Protein AF-A0A967EW17-F1 (afdb_monomer)

Radius of gyration: 15.26 Å; Cα contacts (8 Å, |Δi|>4): 129; chains: 1; bounding box: 33×20×45 Å

Mean predicted aligned error: 6.14 Å

pLDDT: mean 80.93, std 7.06, range [56.19, 89.12]

Foldseek 3Di:
DVLLVLLVVLLVVLVVLLVVLLVVLVVPPAPVSLVVNLVSLVSSLVSLVVSLVSLVVVLVVDDCVVSSVVSNVVSVVSNVVSVVCNVVSVVSVSGDHD

Solvent-accessible surface area (backbone atoms only — not comparable to full-atom values): 4673 Å² total; per-residue (Å²): 111,67,38,45,53,53,18,49,52,32,38,52,47,17,55,48,47,34,51,50,33,42,52,49,12,72,76,52,44,29,70,71,37,36,60,42,34,40,54,30,37,53,54,20,30,54,33,10,47,49,15,19,51,40,6,49,57,37,31,73,74,51,99,48,40,70,61,15,50,51,50,21,52,51,19,48,52,50,25,51,52,39,57,65,40,45,65,41,33,70,68,42,77,65,40,51,73,116

Sequence (98 aa):
MFGVISGIVLLAGSVGLMAAAVLHNQLDPNYATAMTIPLANIISLITALLSAVVSALASRGGRARAAAKRTMMTGFACAVVLALLLPLSNGGHLSSVQ

Structure (mmCIF, N/CA/C/O backbone):
data_AF-A0A967EW17-F1
#
_entry.id   AF-A0A967EW17-F1
#
loop_
_atom_site.group_PDB
_atom_site.id
_atom_site.type_symbol
_atom_site.label_atom_id
_atom_site.label_alt_id
_atom_site.label_comp_id
_atom_site.label_asym_id
_atom_site.label_entity_id
_atom_site.label_seq_id
_atom_site.pdbx_PDB_ins_code
_atom_site.Cartn_x
_atom_site.Cartn_y
_atom_site.Cartn_z
_atom_site.occupancy
_atom_site.B_iso_or_equiv
_atom_site.auth_seq_id
_atom_site.auth_comp_id
_atom_site.auth_asym_id
_atom_site.auth_atom_id
_atom_site.pdbx_PDB_model_num
ATOM 1 N N . MET A 1 1 ? -14.081 8.204 14.449 1.00 68.12 1 MET A N 1
ATOM 2 C CA . MET A 1 1 ? -14.136 7.715 13.048 1.00 68.12 1 MET A CA 1
ATOM 3 C C . MET A 1 1 ? -13.013 8.284 12.184 1.00 68.12 1 MET A C 1
ATOM 5 O O . MET A 1 1 ? -12.513 7.538 11.358 1.00 68.12 1 MET A O 1
ATOM 9 N N . PHE A 1 2 ? -12.547 9.521 12.416 1.00 76.62 2 PHE A N 1
ATOM 10 C CA . PHE A 1 2 ? -11.414 10.127 11.692 1.00 76.62 2 PHE A CA 1
ATOM 11 C C . PHE A 1 2 ? -10.187 9.217 11.512 1.00 76.62 2 PHE A C 1
ATOM 13 O O . PHE A 1 2 ? -9.735 9.059 10.388 1.00 76.62 2 PHE A O 1
ATOM 20 N N . GLY A 1 3 ? -9.707 8.546 12.567 1.00 74.31 3 GLY A N 1
ATOM 21 C CA . GLY A 1 3 ? -8.541 7.652 12.459 1.00 74.31 3 GLY A CA 1
ATOM 22 C C . GLY A 1 3 ? -8.747 6.409 11.577 1.00 74.31 3 GLY A C 1
ATOM 23 O O . GLY A 1 3 ? -7.805 5.895 10.991 1.00 74.31 3 GLY A O 1
ATOM 24 N N . VAL A 1 4 ? -9.987 5.930 11.440 1.00 77.62 4 VAL A N 1
ATOM 25 C CA . VAL A 1 4 ? -10.311 4.813 10.535 1.00 77.62 4 VAL A CA 1
ATOM 26 C C . VAL A 1 4 ? -10.318 5.304 9.086 1.00 77.62 4 VAL A C 1
ATOM 28 O O . VAL A 1 4 ? -9.785 4.635 8.209 1.00 77.62 4 VAL A O 1
ATOM 31 N N . ILE A 1 5 ? -10.873 6.497 8.846 1.00 83.38 5 ILE A N 1
ATOM 32 C CA . ILE A 1 5 ? -10.925 7.122 7.517 1.00 83.38 5 ILE A CA 1
ATOM 33 C C . ILE A 1 5 ? -9.511 7.438 7.024 1.00 83.38 5 ILE A C 1
ATOM 35 O O . ILE A 1 5 ? -9.160 7.058 5.911 1.00 83.38 5 ILE A O 1
ATOM 39 N N . SER A 1 6 ? -8.671 8.060 7.857 1.00 82.69 6 SER A N 1
ATOM 40 C CA . SER A 1 6 ? -7.275 8.333 7.498 1.00 82.69 6 SER A CA 1
ATOM 41 C C . SER A 1 6 ? -6.477 7.048 7.268 1.00 82.69 6 SER A C 1
ATOM 43 O O . SER A 1 6 ? -5.685 6.990 6.331 1.00 82.69 6 SER A O 1
ATOM 45 N N . GLY A 1 7 ? -6.736 5.994 8.051 1.00 79.06 7 GLY A N 1
ATOM 46 C CA . GLY A 1 7 ? -6.176 4.665 7.813 1.00 79.06 7 GLY A CA 1
ATOM 47 C C . GLY A 1 7 ? -6.532 4.122 6.426 1.00 79.06 7 GLY A C 1
ATOM 48 O O . GLY A 1 7 ? -5.641 3.712 5.687 1.00 79.06 7 GLY A O 1
ATOM 49 N N . ILE A 1 8 ? -7.807 4.173 6.034 1.00 84.44 8 ILE A N 1
ATOM 50 C CA . ILE A 1 8 ? -8.262 3.709 4.712 1.00 84.44 8 ILE A CA 1
ATOM 51 C C . ILE A 1 8 ? -7.619 4.525 3.586 1.00 84.44 8 ILE A C 1
ATOM 53 O O . ILE A 1 8 ? -7.148 3.939 2.616 1.00 84.44 8 ILE A O 1
ATOM 57 N N . VAL A 1 9 ? -7.549 5.852 3.722 1.00 87.56 9 VAL A N 1
ATOM 58 C CA . VAL A 1 9 ? -6.928 6.730 2.714 1.00 87.56 9 VAL A CA 1
ATOM 59 C C . VAL A 1 9 ? -5.443 6.411 2.539 1.00 87.56 9 VAL A C 1
ATOM 61 O O . VAL A 1 9 ? -4.979 6.297 1.409 1.00 87.56 9 VAL A O 1
ATOM 64 N N . LEU A 1 10 ? -4.705 6.201 3.633 1.00 85.56 10 LEU A N 1
ATOM 65 C CA . LEU A 1 10 ? -3.292 5.806 3.576 1.00 85.56 10 LEU A CA 1
ATOM 66 C C . LEU A 1 10 ? -3.094 4.445 2.897 1.00 85.56 10 LEU A C 1
ATOM 68 O O . LEU A 1 10 ? -2.133 4.262 2.157 1.00 85.56 10 LEU A O 1
ATOM 72 N N . LEU A 1 11 ? -4.011 3.507 3.131 1.00 81.94 11 LEU A N 1
ATOM 73 C CA . LEU A 1 11 ? -3.972 2.155 2.569 1.00 81.94 11 LEU A CA 1
ATOM 74 C C . LEU A 1 11 ? -4.322 2.162 1.071 1.00 81.94 11 LEU A C 1
ATOM 76 O O . LEU A 1 11 ? -3.682 1.487 0.274 1.00 81.94 11 LEU A O 1
ATOM 80 N N . ALA A 1 12 ? -5.299 2.973 0.660 1.00 87.56 12 ALA A N 1
ATOM 81 C CA . ALA A 1 12 ? -5.582 3.211 -0.754 1.00 87.56 12 ALA A CA 1
ATOM 82 C C . ALA A 1 12 ? -4.402 3.915 -1.446 1.00 87.56 12 ALA A C 1
ATOM 84 O O . ALA A 1 12 ? -4.043 3.562 -2.568 1.00 87.56 12 ALA A O 1
ATOM 85 N N . GLY A 1 13 ? -3.770 4.867 -0.753 1.00 85.06 13 GLY A N 1
ATOM 86 C CA . GLY A 1 13 ? -2.572 5.559 -1.216 1.00 85.06 13 GLY A CA 1
ATOM 87 C C . GLY A 1 13 ? -1.395 4.613 -1.440 1.00 85.06 13 GLY A C 1
ATOM 88 O O . GLY A 1 13 ? -0.780 4.683 -2.497 1.00 85.06 13 GLY A O 1
ATOM 89 N N . SER A 1 14 ? -1.116 3.694 -0.509 1.00 81.19 14 SER A N 1
ATOM 90 C CA . SER A 1 14 ? -0.014 2.732 -0.658 1.00 81.19 14 SER A CA 1
ATOM 91 C C . SER A 1 14 ? -0.202 1.826 -1.875 1.00 81.19 14 SER A C 1
ATOM 93 O O . SER A 1 14 ? 0.702 1.669 -2.691 1.00 81.19 1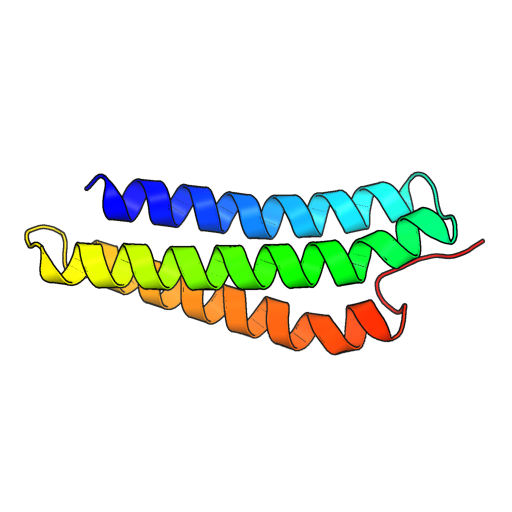4 SER A O 1
ATOM 95 N N . VAL A 1 15 ? -1.402 1.271 -2.045 1.00 87.06 15 VAL A N 1
ATOM 96 C CA . VAL A 1 15 ? -1.713 0.409 -3.191 1.00 87.06 15 VAL A CA 1
ATOM 97 C C . VAL A 1 15 ? -1.654 1.203 -4.498 1.00 87.06 15 VAL A C 1
ATOM 99 O O . VAL A 1 15 ? -1.071 0.731 -5.473 1.00 87.06 15 VAL A O 1
ATOM 102 N N . GLY A 1 16 ? -2.213 2.416 -4.515 1.00 87.81 16 GLY A N 1
ATOM 103 C CA . GLY A 1 16 ? -2.216 3.282 -5.692 1.00 87.81 16 GLY A CA 1
ATOM 104 C C . GLY A 1 16 ? -0.813 3.698 -6.133 1.00 87.81 16 GLY A C 1
ATOM 105 O O . GLY A 1 16 ? -0.528 3.689 -7.326 1.00 87.81 16 GLY A O 1
ATOM 106 N N . LEU A 1 17 ? 0.077 4.003 -5.188 1.00 87.06 17 LEU A N 1
ATOM 107 C CA . LEU A 1 17 ? 1.450 4.429 -5.472 1.00 87.06 17 LEU A CA 1
ATOM 108 C C . LEU A 1 17 ? 2.267 3.284 -6.089 1.00 87.06 17 LEU A C 1
ATOM 110 O O . LEU A 1 17 ? 2.937 3.485 -7.102 1.00 87.06 17 LEU A O 1
ATOM 114 N N . MET A 1 18 ? 2.136 2.069 -5.547 1.00 85.19 18 MET A N 1
ATOM 115 C CA . MET A 1 18 ? 2.754 0.874 -6.128 1.00 85.19 18 MET A CA 1
ATOM 116 C C . MET A 1 18 ? 2.193 0.557 -7.522 1.00 85.19 18 MET A C 1
ATOM 118 O O . MET A 1 18 ? 2.956 0.334 -8.461 1.00 85.19 18 MET A O 1
ATOM 122 N N . ALA A 1 19 ? 0.867 0.576 -7.683 1.00 86.06 19 ALA A N 1
ATOM 123 C CA . ALA A 1 19 ? 0.225 0.303 -8.968 1.00 86.06 19 ALA A CA 1
ATOM 124 C C . ALA A 1 19 ? 0.620 1.332 -10.038 1.00 86.06 19 ALA A C 1
ATOM 126 O O . ALA A 1 19 ? 0.927 0.951 -11.165 1.00 86.06 19 ALA A O 1
ATOM 127 N N . ALA A 1 20 ? 0.666 2.619 -9.683 1.00 86.69 20 ALA A N 1
ATOM 128 C CA . ALA A 1 20 ? 1.073 3.692 -10.584 1.00 86.69 20 ALA A CA 1
ATOM 129 C C . ALA A 1 20 ? 2.535 3.551 -11.026 1.00 86.69 20 ALA A C 1
ATOM 131 O O . ALA A 1 20 ? 2.823 3.744 -12.203 1.00 86.69 20 ALA A O 1
ATOM 132 N N . ALA A 1 21 ? 3.445 3.174 -10.121 1.00 84.88 21 ALA A N 1
ATOM 133 C CA . ALA A 1 21 ? 4.849 2.951 -10.465 1.00 84.88 21 ALA A CA 1
ATOM 134 C C . ALA A 1 21 ? 5.023 1.788 -11.456 1.00 84.88 21 ALA A C 1
ATOM 136 O O . ALA A 1 21 ? 5.762 1.914 -12.433 1.00 84.88 21 ALA A O 1
ATOM 137 N N . VAL A 1 22 ? 4.297 0.685 -11.247 1.00 84.38 22 VAL A N 1
ATOM 138 C CA . VAL A 1 22 ? 4.303 -0.456 -12.175 1.00 84.38 22 VAL A CA 1
ATOM 139 C C . VAL A 1 22 ? 3.709 -0.057 -13.529 1.00 84.38 22 VAL A C 1
ATOM 141 O O . VAL A 1 22 ? 4.339 -0.288 -14.555 1.00 84.38 22 VAL A O 1
ATOM 144 N N . LEU A 1 23 ? 2.540 0.593 -13.550 1.00 87.19 23 LEU A N 1
ATOM 145 C CA . LEU A 1 23 ? 1.904 1.074 -14.784 1.00 87.19 23 LEU A CA 1
ATOM 146 C C . LEU A 1 23 ? 2.804 2.037 -15.563 1.00 87.19 23 LEU A C 1
ATOM 148 O O . LEU A 1 23 ? 2.923 1.908 -16.777 1.00 87.19 23 LEU A O 1
ATOM 152 N N . HIS A 1 24 ? 3.460 2.971 -14.876 1.00 85.19 24 HIS A N 1
ATOM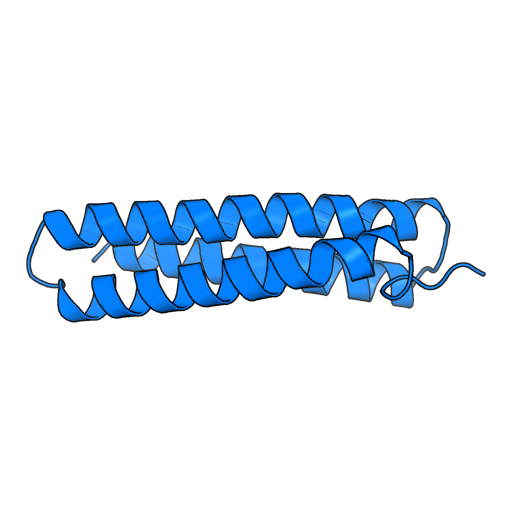 153 C CA . HIS A 1 24 ? 4.361 3.928 -15.509 1.00 85.19 24 HIS A CA 1
ATOM 154 C C . HIS A 1 24 ? 5.546 3.226 -16.181 1.00 85.19 24 HIS A C 1
ATOM 156 O O . HIS A 1 24 ? 5.847 3.526 -17.332 1.00 85.19 24 HIS A O 1
ATOM 162 N N . ASN A 1 25 ? 6.164 2.241 -15.522 1.00 85.19 25 ASN A N 1
ATOM 163 C CA . ASN A 1 25 ? 7.242 1.467 -16.138 1.00 85.19 25 ASN A CA 1
ATOM 164 C C . ASN A 1 25 ? 6.765 0.587 -17.311 1.00 85.19 25 ASN A C 1
ATOM 166 O O . ASN A 1 25 ? 7.540 0.346 -18.226 1.00 85.19 25 ASN A O 1
ATOM 170 N N . GLN A 1 26 ? 5.510 0.130 -17.323 1.00 83.81 26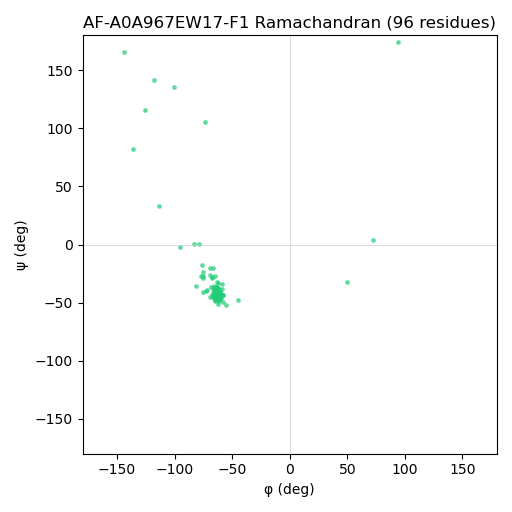 GLN A N 1
ATOM 171 C CA . GLN A 1 26 ? 4.962 -0.620 -18.464 1.00 83.81 26 GLN A CA 1
ATOM 172 C C . GLN A 1 26 ? 4.636 0.279 -19.669 1.00 83.81 26 GLN A C 1
ATOM 174 O O . GLN A 1 26 ? 4.671 -0.190 -20.803 1.00 83.81 26 GLN A O 1
ATOM 179 N N . LEU A 1 27 ? 4.299 1.552 -19.436 1.00 86.56 27 LEU A N 1
ATOM 180 C CA . LEU A 1 27 ? 4.005 2.525 -20.496 1.00 86.56 27 LEU A CA 1
ATOM 181 C C . LEU A 1 27 ? 5.274 3.135 -21.109 1.00 86.56 27 LEU A C 1
ATOM 183 O O . LEU A 1 27 ? 5.295 3.392 -22.309 1.00 86.56 27 LEU A O 1
ATOM 187 N N . ASP A 1 28 ? 6.307 3.358 -20.296 1.00 85.56 28 ASP A N 1
ATOM 188 C CA . ASP A 1 28 ? 7.611 3.883 -20.719 1.00 85.56 28 ASP A CA 1
ATOM 189 C C . ASP A 1 28 ? 8.738 3.084 -20.028 1.00 85.56 28 ASP A C 1
ATOM 191 O O . ASP A 1 28 ? 9.237 3.467 -18.954 1.00 85.56 28 ASP A O 1
ATOM 195 N N . PRO A 1 29 ? 9.086 1.905 -20.583 1.00 82.81 29 PRO A N 1
ATOM 196 C CA . PRO A 1 29 ? 10.084 1.025 -20.000 1.00 82.81 29 PRO A CA 1
ATOM 197 C C . PRO A 1 29 ? 11.479 1.606 -20.214 1.0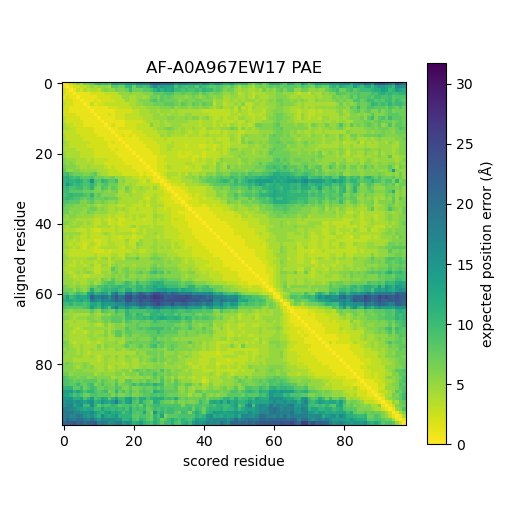0 82.81 29 PRO A C 1
ATOM 199 O O . PRO A 1 29 ? 12.046 1.549 -21.301 1.00 82.81 29 PRO A O 1
ATOM 202 N N . ASN A 1 30 ? 12.062 2.142 -19.147 1.00 83.94 30 ASN A N 1
ATOM 203 C CA . ASN A 1 30 ? 13.439 2.608 -19.133 1.00 83.94 30 ASN A CA 1
ATOM 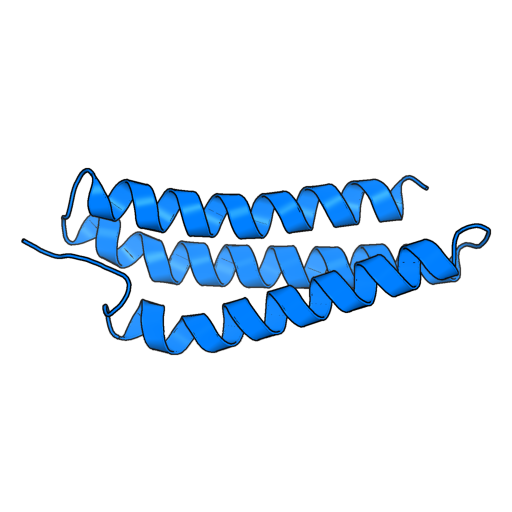204 C C . ASN A 1 30 ? 14.086 2.320 -17.768 1.00 83.94 30 ASN A C 1
ATOM 206 O O . ASN A 1 30 ? 13.418 2.014 -16.777 1.00 83.94 30 ASN A O 1
ATOM 210 N N . TYR A 1 31 ? 15.415 2.416 -17.700 1.00 77.81 31 TYR A N 1
ATOM 211 C CA . TYR A 1 31 ? 16.164 2.145 -16.466 1.00 77.81 31 TYR A CA 1
ATOM 212 C C . TYR A 1 31 ? 15.742 3.047 -15.296 1.00 77.81 31 TYR A C 1
ATOM 214 O O . TYR A 1 31 ? 15.743 2.613 -14.143 1.00 77.81 31 TYR A O 1
ATOM 222 N N . ALA A 1 32 ? 15.362 4.297 -15.579 1.00 80.31 32 ALA A N 1
ATOM 223 C CA . ALA A 1 32 ? 14.917 5.226 -14.550 1.00 80.31 32 ALA A CA 1
ATOM 224 C C . ALA A 1 32 ? 13.561 4.798 -13.966 1.00 80.31 32 ALA A C 1
ATOM 226 O O . ALA A 1 32 ? 13.425 4.751 -12.744 1.00 80.31 32 ALA A O 1
ATOM 227 N N . THR A 1 33 ? 12.589 4.410 -14.800 1.00 79.25 33 THR A N 1
ATOM 228 C CA . THR A 1 33 ? 11.270 3.940 -14.353 1.00 7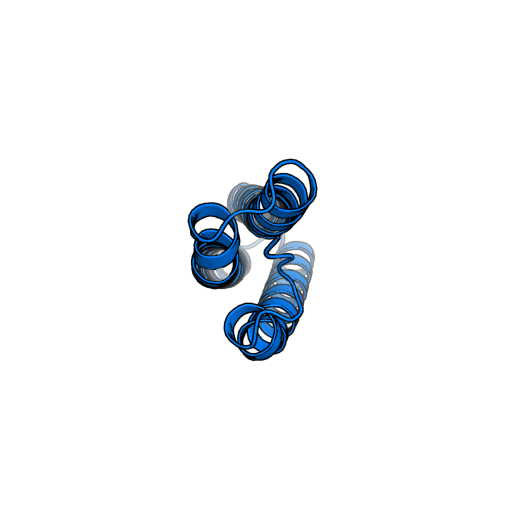9.25 33 THR A CA 1
ATOM 229 C C . THR A 1 33 ? 11.374 2.597 -13.633 1.00 79.25 33 THR A C 1
ATOM 231 O O . THR A 1 33 ? 10.733 2.425 -12.594 1.00 79.25 33 THR A O 1
ATOM 234 N N . ALA A 1 34 ? 12.259 1.696 -14.068 1.00 77.06 34 ALA A N 1
ATOM 235 C CA . ALA A 1 34 ? 12.520 0.433 -13.376 1.00 77.06 34 ALA A CA 1
ATOM 236 C C . ALA A 1 34 ? 13.017 0.645 -11.932 1.00 77.06 34 ALA A C 1
ATOM 238 O O . ALA A 1 34 ? 12.523 0.009 -10.999 1.00 77.06 34 ALA A O 1
ATOM 239 N N . MET A 1 35 ? 13.919 1.610 -11.723 1.00 81.00 35 MET A N 1
ATOM 240 C CA . MET A 1 35 ? 14.443 1.963 -10.394 1.00 81.00 35 MET A CA 1
ATOM 241 C C . MET A 1 35 ? 13.403 2.642 -9.490 1.00 81.00 35 MET A C 1
ATOM 243 O O . MET A 1 35 ? 13.546 2.623 -8.265 1.00 81.00 35 MET A O 1
ATOM 247 N N . THR A 1 36 ? 12.332 3.213 -10.054 1.00 84.56 36 THR A N 1
ATOM 248 C CA . THR A 1 36 ? 11.259 3.817 -9.247 1.00 84.56 36 THR A CA 1
ATOM 249 C C . THR A 1 36 ? 10.340 2.787 -8.589 1.00 84.56 36 THR A C 1
ATOM 251 O O . THR A 1 36 ? 9.768 3.083 -7.543 1.00 84.56 36 THR A O 1
ATOM 254 N N . ILE A 1 37 ? 10.236 1.566 -9.128 1.00 82.75 37 ILE A N 1
ATOM 255 C CA . ILE A 1 37 ? 9.395 0.488 -8.578 1.00 82.75 37 ILE A CA 1
ATOM 256 C C . ILE A 1 37 ? 9.824 0.056 -7.161 1.00 82.75 37 ILE A C 1
ATOM 258 O O . ILE A 1 37 ? 8.965 0.036 -6.276 1.00 82.75 37 ILE A O 1
ATOM 262 N N . PRO A 1 38 ? 11.104 -0.264 -6.869 1.00 83.88 38 PRO A N 1
ATOM 263 C CA . PRO A 1 38 ? 11.516 -0.613 -5.507 1.00 83.88 38 PRO A CA 1
ATOM 264 C C . PRO A 1 38 ? 11.351 0.558 -4.527 1.00 83.88 38 PRO A C 1
ATOM 266 O O . PRO A 1 38 ? 10.913 0.349 -3.395 1.00 83.88 38 PRO A O 1
ATOM 269 N N . LEU A 1 39 ? 11.612 1.795 -4.966 1.00 84.19 39 LEU A N 1
ATOM 270 C CA . LEU A 1 39 ? 11.361 3.010 -4.178 1.00 84.19 39 LEU A CA 1
ATOM 271 C C . LEU A 1 39 ? 9.872 3.171 -3.836 1.00 84.19 39 LEU A C 1
ATOM 273 O O . LEU A 1 39 ? 9.519 3.370 -2.671 1.00 84.19 39 LEU A O 1
ATOM 277 N N . ALA A 1 40 ? 8.995 3.031 -4.830 1.00 86.19 40 ALA A N 1
ATOM 278 C CA . ALA A 1 40 ? 7.551 3.087 -4.648 1.00 86.19 40 ALA A CA 1
ATOM 279 C C . ALA A 1 40 ? 7.059 1.982 -3.708 1.00 86.19 40 ALA A C 1
ATOM 281 O O . ALA A 1 40 ? 6.205 2.246 -2.860 1.00 86.19 40 ALA A O 1
ATOM 282 N N . ASN A 1 41 ? 7.627 0.775 -3.788 1.00 85.12 41 ASN A N 1
ATOM 283 C CA . ASN A 1 41 ? 7.281 -0.323 -2.891 1.00 85.12 41 ASN A CA 1
ATOM 284 C C . ASN A 1 41 ? 7.666 -0.017 -1.430 1.00 85.12 41 ASN A C 1
ATOM 286 O O . ASN A 1 41 ? 6.846 -0.185 -0.529 1.00 85.12 41 ASN A O 1
ATOM 290 N N . ILE A 1 42 ? 8.863 0.533 -1.183 1.00 85.81 42 ILE A N 1
ATOM 291 C CA . ILE A 1 42 ? 9.287 0.957 0.166 1.00 85.81 42 ILE A CA 1
ATOM 292 C C . ILE A 1 42 ? 8.350 2.037 0.726 1.00 85.81 42 ILE A C 1
ATOM 294 O O . ILE A 1 42 ? 7.891 1.933 1.865 1.00 85.81 42 ILE A O 1
ATOM 298 N N . ILE A 1 43 ? 8.019 3.057 -0.069 1.00 88.12 43 ILE A N 1
ATOM 299 C CA . ILE A 1 43 ? 7.104 4.133 0.351 1.00 88.12 43 ILE A CA 1
ATOM 300 C C . ILE A 1 43 ? 5.700 3.571 0.633 1.00 88.12 43 ILE A C 1
ATOM 302 O O . ILE A 1 43 ? 5.057 3.937 1.624 1.00 88.12 43 ILE A O 1
ATOM 306 N N . SER A 1 44 ? 5.235 2.639 -0.197 1.00 86.25 44 SER A N 1
ATOM 307 C CA . SER A 1 44 ? 3.952 1.950 -0.023 1.00 86.25 44 SER A CA 1
ATOM 308 C C . SER A 1 44 ? 3.937 1.114 1.260 1.00 86.25 44 SER A C 1
ATOM 310 O O . SER A 1 44 ? 2.956 1.115 2.004 1.00 86.25 44 SER A O 1
ATOM 312 N N . LEU A 1 45 ? 5.044 0.444 1.581 1.00 86.25 45 LEU A N 1
ATOM 313 C CA . LEU A 1 45 ? 5.183 -0.320 2.815 1.00 86.25 45 LEU A CA 1
ATOM 314 C C . LEU A 1 45 ? 5.111 0.591 4.050 1.00 86.25 45 LEU A C 1
ATOM 316 O O . LEU A 1 45 ? 4.370 0.302 4.992 1.00 86.25 45 LEU A O 1
ATOM 320 N N . ILE A 1 46 ? 5.832 1.716 4.033 1.00 89.12 46 ILE A N 1
ATOM 321 C CA . ILE A 1 46 ? 5.823 2.702 5.126 1.00 89.12 46 ILE A CA 1
ATOM 322 C C . ILE A 1 46 ? 4.407 3.251 5.339 1.00 89.12 46 ILE A C 1
ATOM 324 O O . ILE A 1 46 ? 3.921 3.306 6.469 1.00 89.12 46 ILE A O 1
ATOM 328 N N . THR A 1 47 ? 3.714 3.618 4.262 1.00 87.25 47 THR A N 1
ATOM 329 C CA . THR A 1 47 ? 2.343 4.152 4.338 1.00 87.25 47 THR A CA 1
ATOM 330 C C . THR A 1 47 ? 1.329 3.108 4.820 1.00 87.25 47 THR A C 1
ATOM 332 O O . THR A 1 47 ? 0.465 3.439 5.638 1.00 87.25 47 THR A O 1
ATOM 335 N N . ALA A 1 48 ? 1.470 1.837 4.426 1.00 83.44 48 ALA A N 1
ATOM 336 C CA . ALA A 1 48 ? 0.653 0.735 4.944 1.00 83.44 48 ALA A CA 1
ATOM 337 C C . ALA A 1 48 ? 0.876 0.494 6.452 1.00 83.44 48 ALA A C 1
ATOM 339 O O . ALA A 1 48 ? -0.087 0.310 7.205 1.00 83.44 48 ALA A O 1
ATOM 340 N N . LEU A 1 49 ? 2.125 0.565 6.926 1.00 86.94 49 LEU A N 1
ATOM 341 C CA . LEU A 1 49 ? 2.446 0.464 8.354 1.00 86.94 49 LEU A CA 1
ATOM 342 C C . LEU A 1 49 ? 1.890 1.654 9.148 1.00 86.94 49 LEU A C 1
ATOM 344 O O . LEU A 1 49 ? 1.283 1.459 10.204 1.00 86.94 49 LEU A O 1
ATOM 348 N N . LEU A 1 50 ? 2.017 2.876 8.624 1.00 87.50 50 LEU A N 1
ATOM 349 C CA . LEU A 1 50 ? 1.422 4.071 9.231 1.00 87.50 50 LEU A CA 1
ATOM 350 C C . LEU A 1 50 ? -0.105 3.955 9.322 1.00 87.50 50 LEU A C 1
ATOM 352 O O . LEU A 1 50 ? -0.679 4.276 10.363 1.00 87.50 50 LEU A O 1
ATOM 356 N N . SER A 1 51 ? -0.766 3.424 8.289 1.00 86.00 51 SER A N 1
ATOM 357 C CA . SER A 1 51 ? -2.207 3.135 8.318 1.00 86.00 51 SER A CA 1
ATOM 358 C C . SER A 1 51 ? -2.589 2.180 9.458 1.00 86.00 51 SER A C 1
ATOM 360 O O . SER A 1 51 ? -3.562 2.426 10.188 1.00 86.00 51 SER A O 1
ATOM 362 N N . ALA A 1 52 ? -1.801 1.119 9.66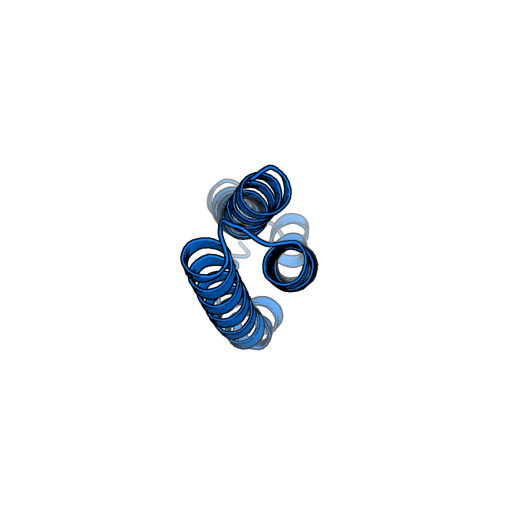4 1.00 83.06 52 ALA A N 1
ATOM 363 C CA . ALA A 1 52 ? -2.018 0.169 10.751 1.00 83.06 52 ALA A CA 1
ATOM 364 C C . ALA A 1 52 ? -1.828 0.824 12.131 1.00 83.06 52 ALA A C 1
ATOM 366 O O . ALA A 1 52 ? -2.658 0.616 13.020 1.00 83.06 52 ALA A O 1
ATOM 367 N N . VAL A 1 53 ? -0.802 1.668 12.300 1.00 85.81 53 VAL A N 1
ATOM 368 C CA . VAL A 1 53 ? -0.546 2.418 13.546 1.00 85.81 53 VAL A CA 1
ATOM 369 C C . VAL A 1 53 ? -1.678 3.401 13.847 1.00 85.81 53 VAL A C 1
ATOM 371 O O . VAL A 1 53 ? -2.196 3.423 14.966 1.00 85.81 53 VAL A O 1
ATOM 374 N N . VAL A 1 54 ? -2.122 4.175 12.856 1.00 85.31 54 VAL A N 1
ATOM 375 C CA . VAL A 1 54 ? -3.228 5.135 13.009 1.00 85.31 54 VAL A CA 1
ATOM 376 C C . VAL A 1 54 ? -4.537 4.412 13.348 1.00 85.31 54 VAL A C 1
ATOM 378 O O . VAL A 1 54 ? -5.262 4.836 14.253 1.00 85.31 54 VAL A O 1
ATOM 381 N N . SER A 1 55 ? -4.809 3.272 12.706 1.00 82.25 55 SER A N 1
ATOM 382 C CA . SER A 1 55 ? -5.957 2.414 13.035 1.00 82.25 55 SER A CA 1
ATOM 383 C C . SER A 1 55 ? -5.860 1.833 14.452 1.00 82.25 55 SER A C 1
ATOM 385 O O . SER A 1 55 ? -6.860 1.789 15.174 1.00 82.25 55 SER A O 1
ATOM 387 N N . ALA A 1 56 ? -4.665 1.437 14.898 1.00 82.56 56 ALA A N 1
ATOM 388 C CA . ALA A 1 56 ? -4.435 0.935 16.251 1.00 82.56 56 ALA A CA 1
ATOM 389 C C . ALA A 1 56 ? -4.660 2.026 17.313 1.00 82.56 56 ALA A C 1
ATOM 391 O O . ALA A 1 56 ? -5.350 1.780 18.307 1.00 82.56 56 ALA A O 1
ATOM 392 N N . LEU A 1 57 ? -4.164 3.246 17.083 1.00 83.00 57 LEU A N 1
ATOM 393 C CA . LEU A 1 57 ? -4.416 4.404 17.949 1.00 83.00 57 LEU A CA 1
ATOM 394 C C . LEU A 1 57 ? -5.911 4.748 18.000 1.00 83.00 57 LEU A C 1
ATOM 396 O O . LEU A 1 57 ? -6.467 4.942 19.083 1.00 83.00 57 LEU A O 1
ATOM 400 N N . ALA A 1 58 ? -6.597 4.716 16.855 1.00 80.31 58 ALA A N 1
ATOM 401 C CA . ALA A 1 58 ? -8.042 4.922 16.782 1.00 80.31 58 ALA A CA 1
ATOM 402 C C . ALA A 1 58 ? -8.834 3.842 17.543 1.00 80.31 58 ALA A C 1
ATOM 404 O O . ALA A 1 58 ? -9.882 4.138 18.118 1.00 80.31 58 ALA A O 1
ATOM 405 N N . SER A 1 59 ? -8.329 2.603 17.593 1.00 78.31 59 SER A N 1
ATOM 406 C CA . SER A 1 59 ? -8.962 1.505 18.334 1.00 78.31 59 SER A CA 1
ATOM 407 C C . SER A 1 59 ? -8.927 1.702 19.856 1.00 78.31 59 SER A C 1
ATOM 409 O O . SER A 1 59 ? -9.834 1.231 20.549 1.00 78.31 59 SER A O 1
ATOM 411 N N . ARG A 1 60 ? -7.922 2.429 20.374 1.00 77.25 60 ARG A N 1
ATOM 412 C CA . ARG A 1 60 ? -7.791 2.770 21.801 1.00 77.25 60 ARG A CA 1
ATOM 413 C C . ARG A 1 60 ? -8.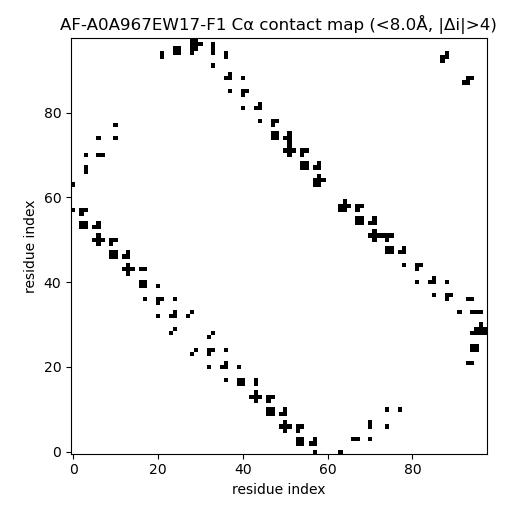757 3.882 22.235 1.00 77.25 60 ARG A C 1
ATOM 415 O O . ARG A 1 60 ? -9.170 3.891 23.387 1.00 77.25 60 ARG A O 1
ATOM 422 N N . GLY A 1 61 ? -9.159 4.769 21.319 1.00 70.62 61 GLY A N 1
ATOM 423 C CA . GLY A 1 61 ? -9.998 5.948 21.594 1.00 70.62 61 GLY A CA 1
ATOM 424 C C . GLY A 1 61 ? -11.522 5.727 21.654 1.00 70.62 61 GLY A C 1
ATOM 425 O O . GLY A 1 61 ? -12.259 6.681 21.882 1.00 70.62 61 GLY A O 1
ATOM 426 N N . GLY A 1 62 ? -12.025 4.500 21.466 1.00 65.50 62 GLY A N 1
ATOM 427 C CA . GLY A 1 62 ? -13.437 4.157 21.711 1.00 65.50 62 GLY A CA 1
ATOM 428 C C . GLY A 1 62 ? -14.412 4.216 20.515 1.00 65.50 62 GLY A C 1
ATOM 429 O O . GLY A 1 62 ? -14.064 4.573 19.390 1.00 65.50 62 GLY A O 1
ATOM 430 N N . ARG A 1 63 ? -15.654 3.770 20.796 1.00 58.69 63 ARG A N 1
ATOM 431 C CA . ARG A 1 63 ? -16.877 3.557 19.968 1.00 58.69 63 ARG A CA 1
ATOM 432 C C . ARG A 1 63 ? -16.764 2.762 18.652 1.00 58.69 63 ARG A C 1
ATOM 434 O O . ARG A 1 63 ? -17.685 2.019 18.344 1.00 58.69 63 ARG A O 1
ATOM 441 N N . ALA A 1 64 ? -15.652 2.813 17.919 1.00 66.75 64 ALA A N 1
ATOM 442 C CA . ALA A 1 64 ? -15.476 2.127 16.627 1.00 66.75 64 ALA A CA 1
ATOM 443 C C . ALA A 1 64 ? -14.418 1.005 16.667 1.00 66.75 64 ALA A C 1
ATOM 445 O O . ALA A 1 64 ? -13.712 0.763 15.688 1.00 66.75 64 ALA A O 1
ATOM 446 N N . ARG A 1 65 ? -14.290 0.310 17.805 1.00 76.62 65 ARG A N 1
ATOM 447 C CA . ARG A 1 65 ? -13.221 -0.676 18.054 1.00 76.62 65 ARG A CA 1
ATOM 448 C C . ARG A 1 65 ? -13.212 -1.828 17.042 1.00 76.62 65 ARG A C 1
ATOM 450 O O . ARG A 1 65 ? -12.144 -2.241 16.605 1.00 76.62 65 ARG A O 1
ATOM 457 N N . ALA A 1 66 ? -14.389 -2.310 16.632 1.00 80.69 66 ALA A N 1
ATOM 458 C CA . ALA A 1 66 ? -14.511 -3.377 15.637 1.00 80.69 66 ALA A CA 1
ATOM 459 C C . ALA A 1 66 ? -14.039 -2.932 14.240 1.00 80.69 66 ALA A C 1
ATOM 461 O O . ALA A 1 66 ? -13.274 -3.648 13.597 1.00 80.69 66 ALA A O 1
ATOM 462 N N . ALA A 1 67 ? -14.441 -1.736 13.796 1.00 77.88 67 ALA A N 1
ATOM 463 C CA . ALA A 1 67 ? -14.015 -1.175 12.514 1.00 77.88 67 ALA A CA 1
ATOM 464 C C . ALA A 1 67 ? -12.505 -0.885 12.499 1.00 77.88 67 ALA A C 1
ATOM 466 O O . ALA A 1 67 ? -11.819 -1.289 11.567 1.00 77.88 67 ALA A O 1
ATOM 467 N N . ALA A 1 68 ? -11.975 -0.286 13.570 1.00 77.88 68 ALA A N 1
ATOM 468 C CA . ALA A 1 68 ? -10.547 -0.003 13.711 1.00 77.88 68 ALA A CA 1
ATOM 469 C C . ALA A 1 68 ? -9.684 -1.280 13.750 1.00 77.88 68 ALA A C 1
ATOM 471 O O . ALA A 1 68 ? -8.593 -1.315 13.186 1.00 77.88 68 ALA A O 1
ATOM 472 N N . LYS A 1 69 ? -10.178 -2.361 14.374 1.00 81.25 69 LYS A N 1
ATOM 473 C CA . LYS A 1 69 ? -9.492 -3.662 14.368 1.00 81.25 69 LYS A CA 1
ATOM 474 C C . LYS A 1 69 ? -9.457 -4.271 12.964 1.00 81.25 69 LYS A C 1
ATOM 476 O O . LYS A 1 69 ? -8.425 -4.805 12.570 1.00 81.25 69 LYS A O 1
ATOM 481 N N . ARG A 1 70 ? -10.554 -4.167 12.200 1.00 83.44 70 ARG A N 1
ATOM 482 C CA . ARG A 1 70 ? -10.593 -4.614 10.798 1.00 83.44 70 ARG A CA 1
ATOM 483 C C . ARG A 1 70 ? -9.599 -3.832 9.939 1.00 83.44 70 ARG A C 1
ATOM 485 O O . ARG A 1 70 ? -8.813 -4.469 9.250 1.00 83.44 70 ARG A O 1
ATOM 492 N N . THR A 1 71 ? -9.575 -2.499 10.036 1.00 83.94 71 THR A N 1
ATOM 493 C CA . THR A 1 71 ? -8.642 -1.675 9.243 1.00 83.94 71 THR A CA 1
ATOM 494 C C . THR A 1 71 ? -7.181 -1.894 9.621 1.00 83.94 71 THR A C 1
ATOM 496 O O . THR A 1 71 ? -6.316 -1.922 8.749 1.00 83.94 71 THR A O 1
ATOM 499 N N . MET A 1 72 ? -6.894 -2.124 10.904 1.00 84.81 72 MET A N 1
ATOM 500 C CA . MET A 1 72 ? -5.561 -2.524 11.355 1.00 84.81 72 MET A CA 1
ATOM 501 C C . MET A 1 72 ? -5.136 -3.855 10.721 1.00 84.81 72 MET A C 1
ATOM 503 O O . MET A 1 72 ? -4.024 -3.960 10.211 1.00 84.81 72 MET A O 1
ATOM 507 N N . MET A 1 73 ? -6.021 -4.858 10.718 1.00 84.69 73 MET A N 1
ATOM 508 C CA . MET A 1 73 ? -5.729 -6.182 10.162 1.00 84.69 73 MET A CA 1
ATOM 509 C C . MET A 1 73 ? -5.504 -6.124 8.645 1.00 84.69 73 MET A C 1
ATOM 511 O O . MET A 1 73 ? -4.561 -6.731 8.145 1.00 84.69 73 MET A O 1
ATOM 515 N N . THR A 1 74 ? -6.312 -5.343 7.920 1.00 84.38 74 THR A N 1
ATOM 516 C CA . THR A 1 74 ? -6.111 -5.116 6.480 1.00 84.38 74 THR A CA 1
ATOM 517 C C . THR A 1 74 ? -4.826 -4.346 6.190 1.00 84.38 74 THR A C 1
ATOM 519 O O . THR A 1 74 ? -4.131 -4.685 5.238 1.00 84.38 74 THR A O 1
ATOM 522 N N . GLY A 1 75 ? -4.471 -3.351 7.012 1.00 83.94 75 GLY A N 1
ATOM 523 C CA . GLY A 1 75 ? -3.212 -2.607 6.871 1.00 83.94 75 GLY A CA 1
ATOM 524 C C . GLY A 1 75 ? -1.996 -3.506 7.061 1.00 83.94 75 GLY A C 1
ATOM 525 O O . GLY A 1 75 ? -1.064 -3.462 6.264 1.00 83.94 75 GLY A O 1
ATOM 526 N N . PHE A 1 76 ? -2.050 -4.395 8.055 1.00 84.81 76 PHE A N 1
ATOM 527 C CA . PHE A 1 76 ? -0.997 -5.378 8.297 1.00 84.81 76 PHE A CA 1
ATOM 528 C C . PHE A 1 76 ? -0.874 -6.391 7.156 1.00 84.81 76 PHE A C 1
ATOM 530 O O . PHE A 1 76 ? 0.228 -6.649 6.685 1.00 84.81 76 PHE A O 1
ATOM 537 N N . ALA A 1 77 ? -1.997 -6.932 6.674 1.00 86.06 77 ALA A N 1
ATOM 538 C CA . ALA A 1 77 ? -1.999 -7.841 5.531 1.00 86.06 77 ALA A CA 1
ATOM 539 C C . ALA A 1 77 ? -1.412 -7.170 4.277 1.00 86.06 77 ALA A C 1
ATOM 541 O O . ALA A 1 77 ? -0.581 -7.761 3.593 1.00 86.06 77 ALA A O 1
ATOM 542 N N . CYS A 1 78 ? -1.783 -5.913 4.016 1.00 85.44 78 CYS A N 1
ATOM 543 C CA . CYS A 1 78 ? -1.234 -5.126 2.914 1.00 85.44 78 CYS A CA 1
ATOM 544 C C . CYS A 1 78 ? 0.280 -4.913 3.066 1.00 85.44 78 CYS A C 1
ATOM 546 O O . CYS A 1 78 ? 1.023 -5.140 2.115 1.00 85.44 78 CYS A O 1
ATOM 548 N N . ALA A 1 79 ? 0.751 -4.564 4.267 1.00 84.50 79 ALA A N 1
ATOM 549 C CA . ALA A 1 79 ? 2.178 -4.421 4.538 1.00 84.50 79 ALA A CA 1
ATOM 550 C C . ALA A 1 79 ? 2.945 -5.736 4.315 1.00 84.50 79 ALA A C 1
ATOM 552 O O . ALA A 1 79 ? 4.017 -5.719 3.722 1.00 84.50 79 ALA A O 1
ATOM 553 N N . VAL A 1 80 ? 2.389 -6.884 4.718 1.00 87.19 80 VAL A N 1
ATOM 554 C CA . VAL A 1 80 ? 3.005 -8.197 4.458 1.00 87.19 80 VAL A CA 1
ATOM 555 C C . VAL A 1 80 ? 3.106 -8.471 2.956 1.00 87.19 80 VAL A C 1
ATOM 557 O O . VAL A 1 80 ? 4.164 -8.881 2.490 1.00 87.19 80 VAL A O 1
ATOM 560 N N . VAL A 1 81 ? 2.050 -8.204 2.184 1.00 86.69 81 VAL A N 1
ATOM 561 C CA . VAL A 1 81 ? 2.078 -8.376 0.721 1.00 86.69 81 VAL A CA 1
ATOM 562 C C . VAL A 1 81 ? 3.127 -7.465 0.077 1.00 86.69 81 VAL A C 1
ATOM 564 O O . VAL A 1 81 ? 3.926 -7.936 -0.727 1.00 86.69 81 VAL A O 1
ATOM 567 N N . LEU A 1 82 ? 3.186 -6.188 0.464 1.00 83.31 82 LEU A N 1
ATOM 568 C CA . LEU A 1 82 ? 4.194 -5.243 -0.036 1.00 83.31 82 LEU A CA 1
ATOM 569 C C . LEU A 1 82 ? 5.621 -5.664 0.349 1.00 83.31 82 LEU A C 1
ATOM 571 O O . LEU A 1 82 ? 6.535 -5.598 -0.472 1.00 83.31 82 LEU A O 1
ATOM 575 N N . ALA A 1 83 ? 5.807 -6.188 1.562 1.00 83.81 83 ALA A N 1
ATOM 576 C CA . ALA A 1 83 ? 7.089 -6.726 2.001 1.00 83.81 83 ALA A CA 1
ATOM 577 C C . ALA A 1 83 ? 7.512 -7.955 1.181 1.00 83.81 83 ALA A C 1
ATOM 579 O O . ALA A 1 83 ? 8.680 -8.075 0.822 1.00 83.81 83 ALA A O 1
ATOM 580 N N . LEU A 1 84 ? 6.575 -8.839 0.826 1.00 85.69 84 LEU A N 1
ATOM 581 C CA . LEU A 1 84 ? 6.842 -9.971 -0.070 1.00 85.69 84 LEU A CA 1
ATOM 582 C C . LEU A 1 84 ? 7.122 -9.524 -1.513 1.00 85.69 84 LEU A C 1
ATOM 584 O O . LEU A 1 84 ? 7.840 -10.211 -2.238 1.00 85.69 84 LEU A O 1
ATOM 588 N N . LEU A 1 85 ? 6.605 -8.365 -1.924 1.00 82.75 85 LEU A N 1
ATOM 589 C CA . LEU A 1 85 ? 6.904 -7.765 -3.223 1.00 82.75 85 LEU A CA 1
ATOM 590 C C . LEU A 1 85 ? 8.288 -7.103 -3.270 1.00 82.75 85 LEU A C 1
ATOM 592 O O . LEU A 1 85 ? 8.790 -6.891 -4.367 1.00 82.75 85 LEU A O 1
ATOM 596 N N . LEU A 1 86 ? 8.938 -6.796 -2.138 1.00 80.00 86 LEU A N 1
ATOM 597 C CA . LEU A 1 86 ? 10.283 -6.190 -2.123 1.00 80.00 86 LEU A CA 1
ATOM 598 C C . LEU A 1 86 ? 11.333 -6.999 -2.899 1.00 80.00 86 LEU A C 1
ATOM 600 O O . LEU A 1 86 ? 11.982 -6.411 -3.765 1.00 80.00 86 LEU A O 1
ATOM 604 N N . PRO A 1 87 ? 11.521 -8.313 -2.657 1.00 77.44 87 PRO A N 1
ATOM 605 C CA . PRO A 1 87 ? 12.482 -9.101 -3.428 1.00 77.44 87 PRO A CA 1
ATOM 606 C C . PRO A 1 87 ? 12.123 -9.166 -4.919 1.00 77.44 87 PRO A C 1
ATOM 608 O O . PRO A 1 87 ? 13.019 -9.151 -5.757 1.00 77.44 87 PRO A O 1
ATOM 611 N N . LEU A 1 88 ? 10.830 -9.160 -5.265 1.00 77.56 88 LEU A N 1
ATOM 612 C CA . LEU A 1 88 ? 10.364 -9.151 -6.656 1.00 77.56 88 LEU A CA 1
ATOM 613 C C . LEU A 1 88 ? 10.609 -7.797 -7.344 1.00 77.56 88 LEU A C 1
ATOM 615 O O . LEU A 1 88 ? 11.022 -7.767 -8.503 1.00 77.56 88 LEU A O 1
ATOM 619 N N . SER A 1 89 ? 10.409 -6.683 -6.633 1.00 72.50 89 SER A N 1
ATOM 620 C CA . SER A 1 89 ? 10.742 -5.334 -7.107 1.00 72.50 89 SER A CA 1
ATOM 621 C C . SER A 1 89 ? 12.245 -5.170 -7.295 1.00 72.50 89 SER A C 1
ATOM 623 O O . SER A 1 89 ? 12.676 -4.607 -8.293 1.00 72.50 89 SER A O 1
ATOM 625 N N . ASN A 1 90 ? 13.041 -5.664 -6.345 1.00 75.38 90 ASN A N 1
ATOM 626 C CA . ASN A 1 90 ? 14.492 -5.494 -6.356 1.00 75.38 90 ASN A CA 1
ATOM 627 C C . ASN A 1 90 ? 15.190 -6.435 -7.351 1.00 75.38 90 ASN A C 1
ATOM 629 O O . ASN A 1 90 ? 16.247 -6.103 -7.874 1.00 75.38 90 ASN A O 1
ATOM 633 N N . GLY A 1 91 ? 14.590 -7.595 -7.638 1.00 71.88 91 GLY A N 1
ATOM 634 C CA . GLY A 1 91 ? 15.045 -8.517 -8.681 1.00 71.88 91 GLY A CA 1
ATOM 635 C C . GLY A 1 91 ? 14.651 -8.103 -10.103 1.00 71.88 91 GLY A C 1
ATOM 636 O O . GLY A 1 91 ? 14.940 -8.836 -11.041 1.00 71.88 91 GLY A O 1
ATOM 637 N N . GLY A 1 92 ? 13.956 -6.972 -10.277 1.00 69.12 92 GLY A N 1
ATOM 638 C CA . GLY A 1 92 ? 13.528 -6.481 -11.590 1.00 69.12 92 GLY A CA 1
ATOM 639 C C . GLY A 1 92 ? 12.385 -7.276 -12.231 1.00 69.12 92 GLY A C 1
ATOM 640 O O . GLY A 1 92 ? 11.969 -6.952 -13.335 1.00 69.12 92 GLY A O 1
ATOM 641 N N . HIS A 1 93 ? 11.815 -8.276 -11.550 1.00 75.00 93 HIS A N 1
ATOM 642 C CA . HIS A 1 93 ? 10.709 -9.089 -12.079 1.00 75.00 93 HIS A CA 1
ATOM 643 C C . HIS A 1 93 ? 9.406 -8.302 -12.272 1.00 75.00 93 HIS A C 1
ATOM 645 O O . HIS A 1 93 ? 8.520 -8.740 -13.001 1.00 75.00 93 HIS A O 1
ATOM 651 N N . LEU A 1 94 ? 9.279 -7.158 -11.596 1.00 65.81 94 LEU A N 1
ATOM 652 C CA . LEU A 1 94 ? 8.142 -6.243 -11.716 1.00 65.81 94 LEU A CA 1
ATOM 653 C C . LEU A 1 94 ? 8.393 -5.101 -12.712 1.00 65.81 94 LEU A C 1
ATOM 655 O O . LEU A 1 94 ? 7.496 -4.286 -12.922 1.00 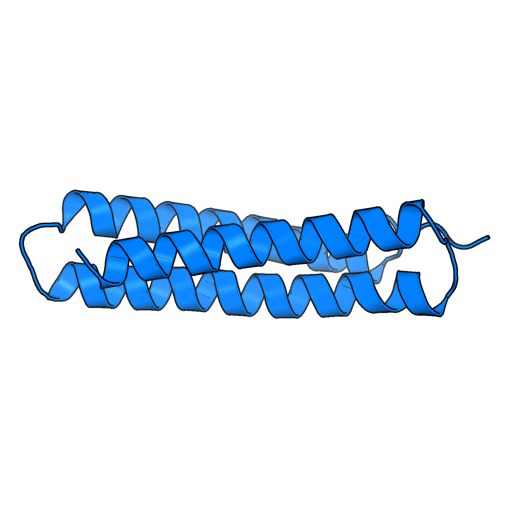65.81 94 LEU A O 1
ATOM 659 N N . SER A 1 95 ? 9.587 -5.037 -13.305 1.00 64.00 95 SER A N 1
ATOM 660 C CA . SER A 1 95 ? 9.987 -4.000 -14.252 1.00 64.00 95 SER A CA 1
ATOM 661 C C . SER A 1 95 ? 10.304 -4.584 -15.625 1.00 64.00 95 SER A C 1
ATOM 663 O O . SER A 1 95 ? 10.935 -5.634 -15.717 1.00 64.00 95 SER A O 1
ATOM 665 N N . SER A 1 96 ? 9.934 -3.881 -16.691 1.00 63.12 96 SER A N 1
ATOM 666 C CA . SER A 1 96 ? 10.468 -4.128 -18.030 1.00 63.12 96 SER A CA 1
ATOM 667 C C . SER A 1 96 ? 11.547 -3.091 -18.336 1.00 63.12 96 SER A C 1
ATOM 669 O O . SER A 1 96 ? 11.383 -1.906 -18.031 1.00 63.12 96 SER A O 1
ATOM 671 N N . VAL A 1 97 ? 12.663 -3.548 -18.900 1.00 60.50 97 VAL A N 1
ATOM 672 C CA . VAL A 1 97 ? 13.747 -2.697 -19.395 1.00 60.50 97 VAL A CA 1
ATOM 673 C C . VAL A 1 97 ? 13.972 -3.105 -20.849 1.00 60.50 97 VAL A C 1
ATOM 675 O O . VAL A 1 97 ? 14.287 -4.270 -21.101 1.00 60.50 97 VAL A O 1
ATOM 678 N N . GLN A 1 98 ? 13.722 -2.184 -21.781 1.00 56.19 98 GLN A N 1
ATOM 679 C CA . GLN A 1 98 ? 14.061 -2.330 -23.201 1.00 56.19 98 GLN A CA 1
ATOM 680 C C . GLN A 1 98 ? 15.406 -1.672 -23.500 1.00 56.19 98 GLN A C 1
ATOM 682 O O . GLN A 1 98 ? 15.733 -0.665 -22.829 1.00 56.19 98 GLN A O 1
#

Nearest PDB structures (foldseek):
  8qae-assembly2_C-2  TM=6.889E-01  e=8.487E-01  synthetic construct
  8xyv-assembly2_B  TM=5.629E-01  e=8.025E-01  synthetic construct

Secondary structure (DSSP, 8-state):
-HHHHHHHHHHHHHHHHHHHHHHHHHHS--HHHHHHHHHHHHHHHHHHHHHHHHHHHHHHTSS-HHHHHHHHHHHHHHHHHHHHHHHHHHTTTT----

Organism: NCBI:txid374515